Protein AF-A0A933M227-F1 (afdb_monomer)

Sequence (110 aa):
MEEVVVRLLKQGNGFIDTRKIWGILALDKKYSDVQINEACRKALSVEAYGYRSILTLLELQAEALTEQETGKDALPQHTKTYKFTRPIEEYQELLIPGGNDEYRDGQQTA

Mean predicted aligned error: 15.96 Å

pLDDT: mean 76.49, std 16.09, range [36.69, 93.12]

Radius of gyration: 26.78 Å; Cα contacts (8 Å, |Δi|>4): 45; chains: 1; bounding box: 43×86×41 Å

Structure (mmCIF, N/CA/C/O backbone):
data_AF-A0A933M227-F1
#
_entry.id   AF-A0A933M227-F1
#
loop_
_atom_site.group_PDB
_atom_site.id
_atom_site.type_symbol
_atom_site.label_atom_id
_atom_site.label_alt_id
_atom_site.label_comp_id
_atom_site.label_asym_id
_atom_site.label_entity_id
_atom_site.label_seq_id
_atom_site.pdbx_PDB_ins_code
_atom_site.Cartn_x
_atom_site.Cartn_y
_atom_site.Cartn_z
_atom_site.occupancy
_atom_site.B_iso_or_equiv
_atom_site.auth_seq_id
_atom_site.auth_comp_id
_atom_site.auth_asym_id
_atom_site.auth_atom_id
_atom_site.pdbx_PDB_model_num
ATOM 1 N N . MET A 1 1 ? -2.025 -10.369 -5.619 1.00 79.25 1 MET A N 1
ATOM 2 C CA . MET A 1 1 ? -0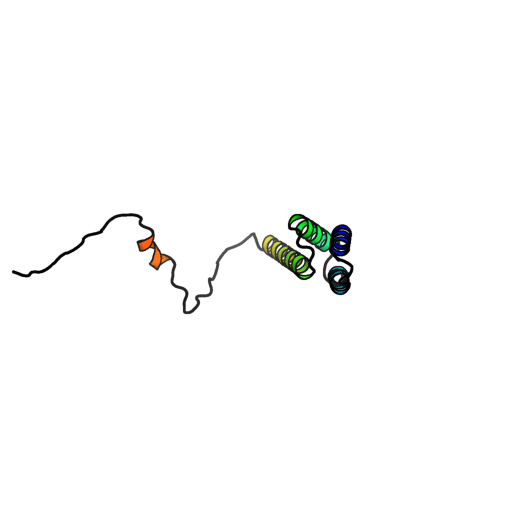.632 -9.889 -5.449 1.00 79.25 1 MET A CA 1
ATOM 3 C C . MET A 1 1 ? 0.133 -9.820 -6.775 1.00 79.25 1 MET A C 1
ATOM 5 O O . MET A 1 1 ? 0.741 -8.794 -7.052 1.00 79.25 1 MET A O 1
ATOM 9 N N . GLU A 1 2 ? 0.100 -10.873 -7.599 1.00 83.81 2 GLU A N 1
ATOM 10 C CA . GLU A 1 2 ? 0.872 -10.981 -8.855 1.00 83.81 2 GLU A CA 1
ATOM 11 C C . GLU A 1 2 ? 0.755 -9.758 -9.780 1.00 83.81 2 GLU A C 1
ATOM 13 O O . GLU A 1 2 ? 1.764 -9.231 -10.245 1.00 83.81 2 GLU A O 1
ATOM 18 N N . GLU A 1 3 ? -0.455 -9.233 -9.981 1.00 85.75 3 GLU A N 1
ATOM 19 C CA . GLU A 1 3 ? -0.691 -8.062 -10.837 1.00 85.75 3 GLU A CA 1
ATOM 20 C C . GLU A 1 3 ? 0.051 -6.797 -10.377 1.00 85.75 3 GLU A C 1
ATOM 22 O O . GLU A 1 3 ? 0.545 -6.032 -11.207 1.00 85.75 3 GLU A O 1
ATOM 27 N N . VAL A 1 4 ? 0.179 -6.587 -9.062 1.00 86.00 4 VAL A N 1
ATOM 28 C CA . VAL A 1 4 ? 0.918 -5.452 -8.483 1.00 86.00 4 VAL A CA 1
ATOM 29 C C . VAL A 1 4 ? 2.405 -5.573 -8.810 1.00 86.00 4 VAL A C 1
ATOM 31 O O . VAL A 1 4 ? 3.038 -4.592 -9.200 1.00 86.00 4 VAL A O 1
ATOM 34 N N . VAL A 1 5 ? 2.954 -6.786 -8.712 1.00 85.44 5 VAL A N 1
ATOM 35 C CA . VAL A 1 5 ? 4.356 -7.062 -9.051 1.00 85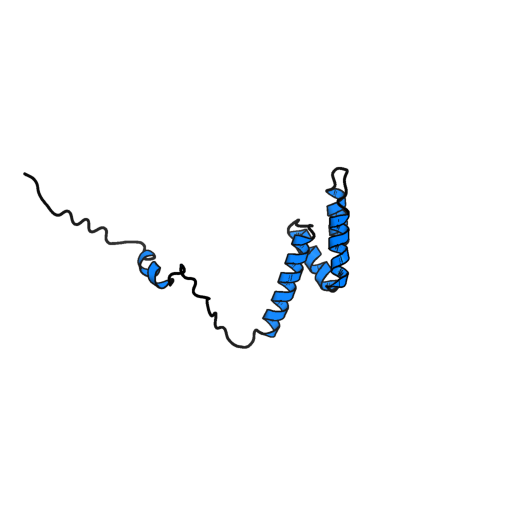.44 5 VAL A CA 1
ATOM 36 C C . VAL A 1 5 ? 4.592 -6.849 -10.545 1.00 85.44 5 VAL A C 1
ATOM 38 O O . VAL A 1 5 ? 5.545 -6.172 -10.919 1.00 85.44 5 VAL A O 1
ATOM 41 N N . VAL A 1 6 ? 3.695 -7.332 -11.409 1.00 87.38 6 VAL A N 1
ATOM 42 C CA . VAL A 1 6 ? 3.788 -7.116 -12.863 1.00 87.38 6 VAL A CA 1
ATOM 43 C C . VAL A 1 6 ? 3.737 -5.625 -13.215 1.00 87.38 6 VAL A C 1
ATOM 45 O O . VAL A 1 6 ? 4.511 -5.171 -14.058 1.00 87.38 6 VAL A O 1
ATOM 48 N N . ARG A 1 7 ? 2.867 -4.839 -12.567 1.00 86.38 7 ARG A N 1
ATOM 49 C CA . ARG A 1 7 ? 2.806 -3.375 -12.742 1.00 86.38 7 ARG A CA 1
ATOM 50 C C . ARG A 1 7 ? 4.117 -2.705 -12.323 1.00 86.38 7 ARG A C 1
ATOM 52 O O . ARG A 1 7 ? 4.651 -1.915 -13.095 1.00 86.38 7 ARG A O 1
ATOM 59 N N . LEU A 1 8 ? 4.665 -3.071 -11.163 1.00 83.75 8 LEU A N 1
ATOM 60 C CA . LEU A 1 8 ? 5.964 -2.588 -10.672 1.00 83.75 8 LEU A CA 1
ATOM 61 C C . LEU A 1 8 ? 7.106 -2.898 -11.645 1.00 83.75 8 LEU A C 1
ATOM 63 O O . LEU A 1 8 ? 7.940 -2.033 -11.908 1.00 83.75 8 LEU A O 1
ATOM 67 N N . LEU A 1 9 ? 7.127 -4.110 -12.204 1.00 84.19 9 LEU A N 1
ATOM 68 C CA . LEU A 1 9 ? 8.128 -4.524 -13.186 1.00 84.19 9 LEU A CA 1
ATOM 69 C C . LEU A 1 9 ? 8.009 -3.726 -14.489 1.00 84.19 9 LEU A C 1
ATOM 71 O O . LEU A 1 9 ? 9.022 -3.276 -15.015 1.00 84.19 9 LEU A O 1
ATOM 75 N N . LYS A 1 10 ? 6.785 -3.492 -14.978 1.00 83.88 10 LYS A N 1
ATOM 76 C CA . LYS A 1 10 ? 6.532 -2.677 -16.180 1.00 83.88 10 LYS A CA 1
ATOM 77 C C . LYS A 1 10 ? 6.913 -1.206 -16.002 1.00 83.88 10 LYS A C 1
ATOM 79 O O . LYS A 1 10 ? 7.244 -0.548 -16.980 1.00 83.88 10 LYS A O 1
ATOM 84 N N . GLN A 1 11 ? 6.844 -0.688 -14.778 1.00 81.00 11 GLN A N 1
ATOM 85 C CA . GLN A 1 11 ? 7.171 0.705 -14.468 1.00 81.00 11 GLN A CA 1
ATOM 86 C C . GLN A 1 11 ? 8.687 0.954 -14.374 1.00 81.00 11 GLN A C 1
ATOM 88 O O . GLN A 1 11 ? 9.137 2.096 -14.469 1.00 81.00 11 GLN A O 1
ATOM 93 N N . GLY A 1 12 ? 9.483 -0.103 -14.180 1.00 72.94 12 GLY A N 1
ATOM 94 C CA . GLY A 1 12 ? 10.938 -0.024 -14.135 1.00 72.94 12 GLY A CA 1
ATOM 95 C C . GLY A 1 12 ? 11.509 0.308 -15.510 1.00 72.94 12 GLY A C 1
ATOM 96 O O . GLY A 1 12 ? 11.566 -0.547 -16.389 1.00 72.94 12 GLY A O 1
ATOM 97 N N . ASN A 1 13 ? 11.978 1.542 -15.690 1.00 65.38 13 ASN A N 1
ATOM 98 C CA . ASN A 1 13 ? 12.568 2.041 -16.936 1.00 65.38 13 ASN A CA 1
ATOM 99 C C . ASN A 1 13 ? 14.015 1.519 -17.122 1.00 65.38 13 ASN A C 1
ATOM 101 O O . ASN A 1 13 ? 14.967 2.290 -17.199 1.00 65.38 13 ASN A O 1
ATOM 105 N N . GLY A 1 14 ? 14.196 0.195 -17.072 1.00 71.19 14 GLY A N 1
ATOM 106 C CA . GLY A 1 14 ? 15.499 -0.486 -17.106 1.00 71.19 14 GLY A CA 1
ATOM 107 C C . GLY A 1 14 ? 16.121 -0.790 -15.735 1.00 71.19 14 GLY A C 1
ATOM 108 O O . GLY A 1 14 ? 17.133 -1.482 -15.672 1.00 71.19 14 GLY A O 1
ATOM 109 N N . PHE A 1 15 ? 15.511 -0.340 -14.631 1.00 74.81 15 PHE A N 1
ATOM 110 C CA . PHE A 1 15 ? 15.925 -0.694 -13.269 1.00 74.81 15 PHE A CA 1
ATOM 111 C C . PHE A 1 15 ? 14.725 -1.165 -12.448 1.00 74.81 15 PHE A C 1
ATOM 113 O O . PHE A 1 15 ? 13.733 -0.448 -12.302 1.00 74.81 15 PHE A O 1
ATOM 120 N N . ILE A 1 16 ? 14.824 -2.377 -11.907 1.00 77.56 16 ILE A N 1
ATOM 121 C CA . ILE A 1 16 ? 13.801 -2.963 -11.044 1.00 77.56 16 ILE A CA 1
ATOM 122 C C . ILE A 1 16 ? 14.236 -2.747 -9.599 1.00 77.56 16 ILE A C 1
ATOM 124 O O . ILE A 1 16 ? 15.237 -3.305 -9.151 1.00 77.56 16 ILE A O 1
ATOM 128 N N . ASP A 1 17 ? 13.460 -1.962 -8.853 1.00 79.94 17 ASP A N 1
ATOM 129 C CA . ASP A 1 17 ? 13.656 -1.809 -7.413 1.00 79.94 17 ASP A CA 1
ATOM 130 C C . ASP A 1 17 ? 13.152 -3.065 -6.689 1.00 79.94 17 ASP A C 1
ATOM 132 O O . ASP A 1 17 ? 12.025 -3.141 -6.190 1.00 79.94 17 ASP A O 1
ATOM 136 N N . THR A 1 18 ? 14.006 -4.087 -6.663 1.00 86.00 18 THR A N 1
ATOM 137 C CA . THR A 1 18 ? 13.716 -5.378 -6.033 1.00 86.00 18 THR A CA 1
ATOM 138 C C . THR A 1 18 ? 13.412 -5.226 -4.546 1.00 86.00 18 THR A C 1
ATOM 140 O O . THR A 1 18 ? 12.627 -6.007 -4.016 1.00 86.00 18 THR A O 1
ATOM 143 N N . ARG A 1 19 ? 13.930 -4.189 -3.869 1.00 86.88 19 ARG A N 1
ATOM 144 C CA . ARG A 1 19 ? 13.626 -3.916 -2.455 1.00 86.88 19 ARG A CA 1
ATOM 145 C C . ARG A 1 19 ? 12.136 -3.655 -2.239 1.00 86.88 19 ARG A C 1
ATOM 147 O O . ARG A 1 19 ? 11.597 -4.103 -1.231 1.00 86.88 19 ARG A O 1
ATOM 154 N N . LYS A 1 20 ? 11.455 -2.982 -3.174 1.00 85.00 20 LYS A N 1
ATOM 155 C CA . LYS A 1 20 ? 9.997 -2.779 -3.092 1.00 85.00 20 LYS A CA 1
ATOM 156 C C . LYS A 1 20 ? 9.241 -4.099 -3.197 1.00 85.00 20 LYS A C 1
ATOM 158 O O . LYS A 1 20 ? 8.342 -4.336 -2.398 1.00 85.00 20 LYS A O 1
ATOM 163 N N . ILE A 1 21 ? 9.640 -4.961 -4.132 1.00 87.19 21 ILE A N 1
ATOM 164 C CA . ILE A 1 21 ? 9.024 -6.280 -4.338 1.00 87.19 21 ILE A CA 1
ATOM 165 C C . ILE A 1 21 ? 9.222 -7.146 -3.091 1.00 87.19 21 ILE A C 1
ATOM 167 O O . ILE A 1 21 ? 8.253 -7.665 -2.546 1.00 87.19 21 ILE A O 1
ATOM 171 N N . TRP A 1 22 ? 10.453 -7.226 -2.583 1.00 90.12 22 TRP A N 1
ATOM 172 C CA . TRP A 1 22 ? 10.763 -7.943 -1.345 1.00 90.12 22 TRP A CA 1
ATOM 173 C C . TRP A 1 22 ? 10.002 -7.390 -0.141 1.00 90.12 22 TRP A C 1
ATOM 175 O O . TRP A 1 22 ? 9.552 -8.168 0.694 1.00 90.12 22 TRP A O 1
ATOM 185 N N . GLY A 1 23 ? 9.818 -6.070 -0.056 1.00 90.38 23 GLY A N 1
ATOM 186 C CA . GLY A 1 23 ? 9.005 -5.449 0.987 1.00 90.38 23 GLY A CA 1
ATOM 187 C C . GLY A 1 23 ? 7.552 -5.916 0.942 1.00 90.38 23 GLY A C 1
ATOM 188 O O . GLY A 1 23 ? 7.000 -6.283 1.973 1.00 90.38 23 GLY A O 1
ATOM 189 N N . ILE A 1 24 ? 6.947 -5.950 -0.249 1.00 88.69 24 ILE A N 1
ATOM 190 C CA . ILE A 1 24 ? 5.564 -6.414 -0.432 1.00 88.69 24 ILE A CA 1
ATOM 191 C C . ILE A 1 24 ? 5.449 -7.910 -0.115 1.00 88.69 24 ILE A C 1
ATOM 193 O O . ILE A 1 24 ? 4.542 -8.300 0.610 1.00 88.69 24 ILE A O 1
ATOM 197 N N . LEU A 1 25 ? 6.391 -8.735 -0.582 1.00 89.38 25 LEU A N 1
ATOM 198 C CA . LEU A 1 25 ? 6.421 -10.169 -0.271 1.00 89.38 25 LEU A CA 1
ATOM 199 C C . LEU A 1 25 ? 6.619 -10.437 1.227 1.00 89.38 25 LEU A C 1
ATOM 201 O O . LEU A 1 25 ? 6.078 -11.394 1.762 1.00 89.38 25 LEU A O 1
ATOM 205 N N . ALA A 1 26 ? 7.358 -9.581 1.935 1.00 91.81 26 ALA A N 1
ATOM 206 C CA . ALA A 1 26 ? 7.560 -9.726 3.373 1.00 91.81 26 ALA A CA 1
ATOM 207 C C . ALA A 1 26 ? 6.291 -9.460 4.207 1.00 91.81 26 ALA A C 1
ATOM 209 O O . ALA A 1 26 ? 6.277 -9.829 5.384 1.00 91.81 26 ALA A O 1
ATOM 210 N N . LEU A 1 27 ? 5.242 -8.853 3.632 1.00 89.94 27 LEU A N 1
ATOM 211 C CA . LEU A 1 27 ? 3.952 -8.653 4.309 1.00 89.94 27 LEU A CA 1
ATOM 212 C C . LEU A 1 27 ? 3.252 -9.978 4.632 1.00 89.94 27 LEU A C 1
ATOM 214 O O . LEU A 1 27 ? 2.531 -10.041 5.626 1.00 89.94 27 LEU A O 1
ATOM 218 N N . ASP A 1 28 ? 3.548 -11.034 3.873 1.00 90.31 28 ASP A N 1
ATOM 219 C CA . ASP A 1 28 ? 3.071 -12.407 4.095 1.00 90.31 28 ASP A CA 1
ATOM 220 C C . ASP A 1 28 ? 3.410 -12.943 5.500 1.00 90.31 28 ASP A C 1
ATOM 222 O O . ASP A 1 28 ? 2.705 -13.756 6.082 1.00 90.31 28 ASP A O 1
ATOM 226 N N . LYS A 1 29 ? 4.464 -12.407 6.131 1.00 89.50 29 LYS A N 1
ATOM 227 C CA . LYS A 1 29 ? 4.854 -12.788 7.499 1.00 89.50 29 LYS A CA 1
ATOM 228 C C . LYS A 1 29 ? 3.919 -12.258 8.587 1.00 89.50 29 LYS A C 1
ATOM 230 O O . LYS A 1 29 ? 4.023 -12.698 9.728 1.00 89.50 29 LYS A O 1
ATOM 235 N N . LYS A 1 30 ? 3.119 -11.233 8.285 1.00 89.31 30 LYS A N 1
ATOM 236 C CA . LYS A 1 30 ? 2.321 -10.487 9.273 1.00 89.31 30 LYS A CA 1
ATOM 237 C C . LYS A 1 30 ? 0.827 -10.518 8.987 1.00 89.31 30 LYS A C 1
ATOM 239 O O . LYS A 1 30 ? 0.044 -10.388 9.921 1.00 89.31 30 LYS A O 1
ATOM 244 N N . TYR A 1 31 ? 0.449 -10.647 7.723 1.00 91.00 31 TYR A N 1
ATOM 245 C CA . TYR A 1 31 ? -0.930 -10.547 7.269 1.00 91.00 31 TYR A CA 1
ATOM 246 C C . TYR A 1 31 ? -1.326 -11.811 6.520 1.00 91.00 31 TYR A C 1
ATOM 248 O O . TYR A 1 31 ? -0.484 -12.472 5.923 1.00 91.00 31 TYR A O 1
ATOM 256 N N . SER A 1 32 ? -2.616 -12.131 6.539 1.00 91.38 32 SER A N 1
ATOM 257 C CA . SER A 1 32 ? -3.135 -13.267 5.774 1.00 91.38 32 SER A CA 1
ATOM 258 C C . SER A 1 32 ? -3.163 -12.976 4.270 1.00 91.38 32 SER A C 1
ATOM 260 O O . SER A 1 32 ? -3.371 -11.833 3.850 1.00 91.38 32 SER A O 1
ATOM 262 N N . ASP A 1 33 ? -3.072 -14.028 3.453 1.00 90.25 33 ASP A N 1
ATOM 263 C CA . ASP A 1 33 ? -3.205 -13.949 1.990 1.00 90.25 33 ASP A CA 1
ATOM 264 C C . ASP A 1 33 ? -4.464 -13.198 1.537 1.00 90.25 33 ASP A C 1
ATOM 266 O O . ASP A 1 33 ? -4.453 -12.480 0.532 1.00 90.25 33 ASP A O 1
ATOM 270 N N . VAL A 1 34 ? -5.564 -13.353 2.279 1.00 90.50 34 VAL A N 1
ATOM 271 C CA . VAL A 1 34 ? -6.847 -12.705 1.982 1.00 90.50 34 VAL A CA 1
ATOM 272 C C . VAL A 1 34 ? -6.730 -11.190 2.141 1.00 90.50 34 VAL A C 1
ATOM 274 O O . VAL A 1 34 ? -7.057 -10.451 1.211 1.00 90.50 34 VAL A O 1
ATOM 277 N N . GLN A 1 35 ? -6.196 -10.728 3.275 1.00 90.81 35 GLN A N 1
ATOM 278 C CA . GLN A 1 35 ? -5.993 -9.302 3.552 1.00 90.81 35 GLN A CA 1
ATOM 279 C C . GLN A 1 35 ? -5.025 -8.675 2.5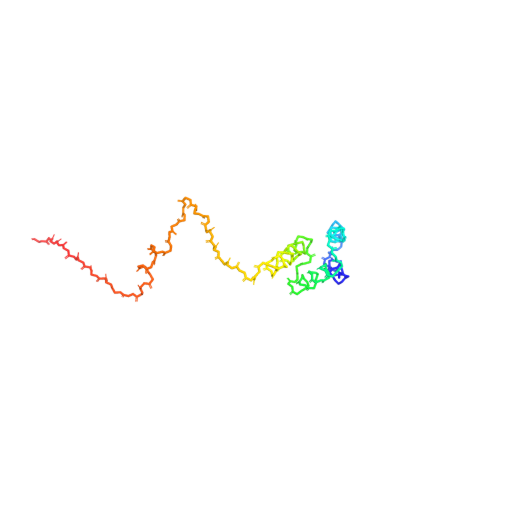48 1.00 90.81 35 GLN A C 1
ATOM 281 O O . GLN A 1 35 ? -5.290 -7.604 2.002 1.00 90.81 35 GLN A O 1
ATOM 286 N N . ILE A 1 36 ? -3.920 -9.363 2.246 1.00 91.38 36 ILE A N 1
ATOM 287 C CA . ILE A 1 36 ? -2.922 -8.868 1.295 1.00 91.38 36 ILE A CA 1
ATOM 288 C C . ILE A 1 36 ? -3.519 -8.758 -0.107 1.00 91.38 36 ILE A C 1
ATOM 290 O O . ILE A 1 36 ? -3.293 -7.761 -0.795 1.00 91.38 36 ILE A O 1
ATOM 294 N N . ASN A 1 37 ? -4.296 -9.748 -0.551 1.00 91.56 37 ASN A N 1
ATOM 295 C CA . ASN A 1 37 ? -4.935 -9.696 -1.862 1.00 91.56 37 ASN A CA 1
ATOM 296 C C . ASN A 1 37 ? -5.976 -8.582 -1.964 1.00 91.56 37 ASN A C 1
ATOM 298 O O . ASN A 1 37 ? -6.040 -7.921 -3.002 1.00 91.56 37 ASN A O 1
ATOM 302 N N . GLU A 1 38 ? -6.750 -8.331 -0.911 1.00 92.19 38 GLU A N 1
ATOM 303 C CA . GLU A 1 38 ? -7.707 -7.227 -0.899 1.00 92.19 38 GLU A CA 1
ATOM 304 C C . GLU A 1 38 ? -7.006 -5.863 -0.919 1.00 92.19 38 GLU A C 1
ATOM 306 O O . GLU A 1 38 ? -7.328 -5.015 -1.755 1.00 92.19 38 GLU A O 1
ATOM 311 N N . ALA A 1 39 ? -5.986 -5.673 -0.079 1.00 92.62 39 ALA A N 1
ATOM 312 C CA . ALA A 1 39 ? -5.170 -4.464 -0.086 1.00 92.62 39 ALA A CA 1
ATOM 313 C C . ALA A 1 39 ? -4.484 -4.248 -1.445 1.00 92.62 39 ALA A C 1
ATOM 315 O O . ALA A 1 39 ? -4.483 -3.136 -1.969 1.00 92.62 39 ALA A O 1
ATOM 316 N N . CYS A 1 40 ? -3.973 -5.311 -2.077 1.00 91.44 40 CYS A N 1
ATOM 317 C CA . CYS A 1 40 ? -3.414 -5.247 -3.429 1.00 91.44 40 CYS A CA 1
ATOM 318 C C . CYS A 1 40 ? -4.463 -4.843 -4.475 1.00 91.44 40 CYS A C 1
ATOM 320 O O . CYS A 1 40 ? -4.152 -4.059 -5.368 1.00 91.44 40 CYS A O 1
ATOM 322 N N . ARG A 1 41 ? -5.702 -5.345 -4.381 1.00 92.38 41 ARG A N 1
ATOM 323 C CA . ARG A 1 41 ? -6.800 -4.944 -5.280 1.00 92.38 41 ARG A CA 1
ATOM 324 C C . ARG A 1 41 ? -7.149 -3.466 -5.118 1.00 92.38 41 ARG A C 1
ATOM 326 O O . ARG A 1 41 ? -7.289 -2.763 -6.115 1.00 92.38 41 ARG A O 1
ATOM 333 N N . LYS A 1 42 ? -7.219 -2.974 -3.879 1.00 92.25 42 LYS A N 1
ATOM 334 C CA . LYS A 1 42 ? -7.431 -1.546 -3.591 1.00 92.25 42 LYS A CA 1
ATOM 335 C C . LYS A 1 42 ? -6.275 -0.698 -4.128 1.00 92.25 42 LYS A C 1
ATOM 337 O O . LYS A 1 42 ? -6.502 0.291 -4.819 1.00 92.25 42 LYS A O 1
ATOM 342 N N . ALA A 1 43 ? -5.037 -1.134 -3.913 1.00 91.88 43 ALA A N 1
ATOM 343 C CA . ALA A 1 43 ? -3.851 -0.482 -4.462 1.00 91.88 43 ALA A CA 1
ATOM 344 C C . ALA A 1 43 ? -3.880 -0.415 -5.999 1.00 91.88 43 ALA A C 1
ATOM 346 O O . ALA A 1 43 ? -3.493 0.603 -6.566 1.00 91.88 43 ALA A O 1
ATOM 347 N N . LEU A 1 44 ? -4.385 -1.459 -6.670 1.00 91.31 44 LEU A N 1
ATOM 348 C CA . LEU A 1 44 ? -4.581 -1.465 -8.122 1.00 91.31 44 LEU A CA 1
ATOM 349 C C . LEU A 1 44 ? -5.613 -0.433 -8.576 1.00 91.31 44 LEU A C 1
ATOM 351 O O . LEU A 1 44 ? -5.366 0.252 -9.562 1.00 91.31 44 LEU A O 1
ATOM 355 N N . SER A 1 45 ? -6.725 -0.279 -7.851 1.00 91.12 45 SER A N 1
ATOM 356 C CA . SER A 1 45 ? -7.751 0.715 -8.204 1.00 91.12 45 SER A CA 1
ATOM 357 C C . SER A 1 45 ? -7.292 2.169 -8.064 1.00 91.12 45 SER A C 1
ATOM 359 O O . SER A 1 45 ? -7.782 3.026 -8.789 1.00 91.12 45 SER A O 1
ATOM 361 N N . VAL A 1 46 ? -6.346 2.444 -7.161 1.00 90.56 46 VAL A N 1
ATOM 362 C CA . VAL A 1 46 ? -5.820 3.798 -6.891 1.00 90.56 46 VAL A CA 1
ATOM 363 C C . VAL A 1 46 ? -4.451 4.013 -7.561 1.00 90.56 46 VAL A C 1
ATOM 365 O O . VAL A 1 46 ? -3.799 5.032 -7.364 1.00 90.56 46 VAL A O 1
ATOM 368 N N . GLU A 1 47 ? -3.987 3.036 -8.344 1.00 88.06 47 GLU A N 1
ATOM 369 C CA . GLU A 1 47 ? -2.671 3.019 -8.994 1.00 88.06 47 GLU A CA 1
ATOM 370 C C . GLU A 1 47 ? -1.475 3.238 -8.038 1.00 88.06 47 GLU A C 1
ATOM 372 O O . GLU A 1 47 ? -0.409 3.720 -8.424 1.00 88.06 47 GLU A O 1
ATOM 377 N N . ALA A 1 48 ? -1.628 2.841 -6.772 1.00 87.69 48 ALA A N 1
ATOM 378 C CA . ALA A 1 48 ? -0.669 3.074 -5.697 1.00 87.69 48 ALA A CA 1
ATOM 379 C C . ALA A 1 48 ? 0.026 1.767 -5.268 1.00 87.69 48 ALA A C 1
ATOM 381 O O . ALA A 1 48 ? -0.256 1.196 -4.218 1.00 87.69 48 ALA A O 1
ATOM 382 N N . TYR A 1 49 ? 0.972 1.291 -6.081 1.00 85.88 49 TYR A N 1
ATOM 383 C CA . TYR A 1 49 ? 1.616 -0.033 -5.949 1.00 85.88 49 TYR A CA 1
ATOM 384 C C . TYR A 1 49 ? 2.779 -0.102 -4.941 1.00 85.88 49 TYR A C 1
ATOM 386 O O . TYR A 1 49 ? 3.530 -1.077 -4.909 1.00 85.88 49 TYR A O 1
ATOM 394 N N . GLY A 1 50 ? 3.010 0.955 -4.162 1.00 86.69 50 GLY A N 1
ATOM 395 C CA . GLY A 1 50 ? 4.140 1.021 -3.239 1.00 86.69 50 GLY A CA 1
ATOM 396 C C . GLY A 1 50 ? 3.922 0.178 -1.982 1.00 86.69 50 GLY A C 1
ATOM 397 O O . GLY A 1 50 ? 2.808 0.094 -1.476 1.00 86.69 50 GLY A O 1
ATOM 398 N N . TYR A 1 51 ? 5.009 -0.355 -1.409 1.00 89.12 51 TYR A N 1
ATOM 399 C CA . TYR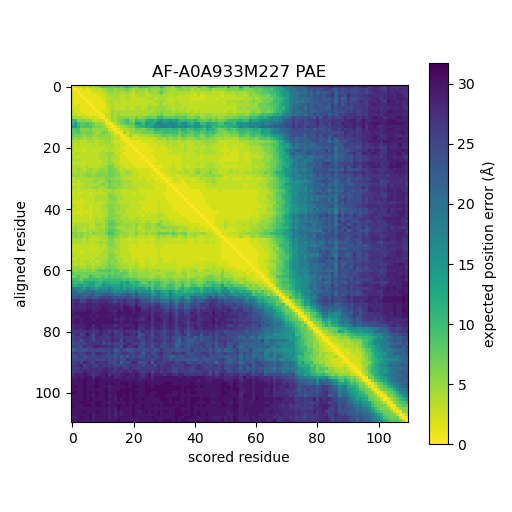 A 1 51 ? 4.973 -1.040 -0.107 1.00 89.12 51 TYR A CA 1
ATOM 400 C C . TYR A 1 51 ? 4.241 -0.219 0.964 1.00 89.12 51 TYR A C 1
ATOM 402 O O . TYR A 1 51 ? 3.365 -0.741 1.641 1.00 89.12 51 TYR A O 1
ATOM 410 N N . ARG A 1 52 ? 4.560 1.081 1.076 1.00 90.06 52 ARG A N 1
ATOM 411 C CA . ARG A 1 52 ? 3.902 1.994 2.024 1.00 90.06 52 ARG A CA 1
ATOM 412 C C . ARG A 1 52 ? 2.395 2.071 1.796 1.00 90.06 52 ARG A C 1
ATOM 414 O O . ARG A 1 52 ? 1.654 1.962 2.755 1.00 90.06 52 ARG A O 1
ATOM 421 N N . SER A 1 53 ? 1.963 2.220 0.546 1.00 91.50 53 SER A N 1
ATOM 422 C CA . SER A 1 53 ? 0.546 2.315 0.187 1.00 91.50 53 SER A CA 1
ATOM 423 C C . SER A 1 53 ? -0.214 1.036 0.540 1.00 91.50 53 SER A C 1
ATOM 425 O O . SER A 1 53 ? -1.292 1.088 1.122 1.00 91.50 53 SER A O 1
ATOM 427 N N . ILE A 1 54 ? 0.372 -0.125 0.241 1.00 92.00 54 ILE A N 1
ATOM 428 C CA . ILE A 1 54 ? -0.227 -1.424 0.570 1.00 92.00 54 ILE A CA 1
ATOM 429 C C . ILE A 1 54 ? -0.266 -1.628 2.088 1.00 92.00 54 ILE A C 1
ATOM 431 O O . ILE A 1 54 ? -1.281 -2.078 2.608 1.00 92.00 54 ILE A O 1
ATOM 435 N N . LEU A 1 55 ? 0.795 -1.246 2.806 1.00 92.44 55 LEU A N 1
ATOM 436 C CA . LEU A 1 55 ? 0.838 -1.312 4.266 1.00 92.44 55 LEU A CA 1
ATOM 437 C C . LEU A 1 55 ? -0.241 -0.428 4.904 1.00 92.44 55 LEU A C 1
ATOM 439 O O . LEU A 1 55 ? -0.981 -0.915 5.747 1.00 92.44 55 LEU A O 1
ATOM 443 N N . THR A 1 56 ? -0.400 0.819 4.451 1.00 93.12 56 THR A N 1
ATOM 444 C CA . THR A 1 56 ? -1.453 1.707 4.967 1.00 93.12 56 THR A CA 1
ATOM 445 C C . THR A 1 56 ? -2.852 1.158 4.696 1.00 93.12 56 THR A C 1
ATOM 447 O O . THR A 1 56 ? -3.732 1.272 5.538 1.00 93.12 56 THR A O 1
ATOM 450 N N . LEU A 1 57 ? -3.072 0.524 3.537 1.00 92.25 57 LEU A N 1
ATOM 451 C CA . LEU A 1 57 ? -4.357 -0.106 3.220 1.00 92.25 57 LEU A CA 1
ATOM 452 C C . LEU A 1 57 ? -4.636 -1.325 4.108 1.00 92.25 57 LEU A C 1
ATOM 454 O O . LEU A 1 57 ? -5.788 -1.557 4.463 1.00 92.25 57 LEU A O 1
ATOM 458 N N . LEU A 1 58 ? -3.597 -2.082 4.471 1.00 92.12 58 LEU A N 1
ATOM 459 C CA . LEU A 1 58 ? -3.698 -3.198 5.412 1.00 92.12 58 LEU A CA 1
ATOM 460 C C . LEU A 1 58 ? -3.999 -2.720 6.834 1.00 92.12 58 LEU A C 1
ATOM 462 O O . LEU A 1 58 ? -4.857 -3.299 7.493 1.00 92.12 58 LEU A O 1
ATOM 466 N N . GLU A 1 59 ? -3.327 -1.664 7.290 1.00 91.25 59 GLU A N 1
ATOM 467 C CA . GLU A 1 59 ? -3.539 -1.069 8.614 1.00 91.25 59 GLU A CA 1
ATOM 468 C C . GLU A 1 59 ? -4.964 -0.515 8.747 1.00 91.25 59 GLU A C 1
ATOM 470 O O . GLU A 1 59 ? -5.684 -0.910 9.659 1.00 91.25 59 GLU A O 1
ATOM 475 N N . LEU A 1 60 ? -5.430 0.272 7.770 1.00 89.88 60 LEU A N 1
ATOM 476 C CA . LEU A 1 60 ? -6.809 0.781 7.735 1.00 89.88 60 LEU A CA 1
ATOM 477 C C . LEU A 1 60 ? -7.852 -0.342 7.730 1.00 89.88 60 LEU A C 1
ATOM 479 O O . LEU A 1 60 ? -8.925 -0.223 8.317 1.00 89.88 60 LEU A O 1
ATOM 483 N N . GLN A 1 61 ? -7.555 -1.447 7.047 1.00 86.56 61 GLN A N 1
ATOM 484 C CA . GLN A 1 61 ? -8.451 -2.593 7.012 1.00 86.56 61 GLN A CA 1
ATOM 485 C C . GLN A 1 61 ? -8.478 -3.350 8.347 1.00 86.56 61 GLN A C 1
ATOM 487 O O . GLN A 1 61 ? -9.532 -3.848 8.737 1.00 86.56 61 GLN A O 1
ATOM 492 N N . ALA A 1 62 ? -7.345 -3.433 9.047 1.00 83.88 62 ALA A N 1
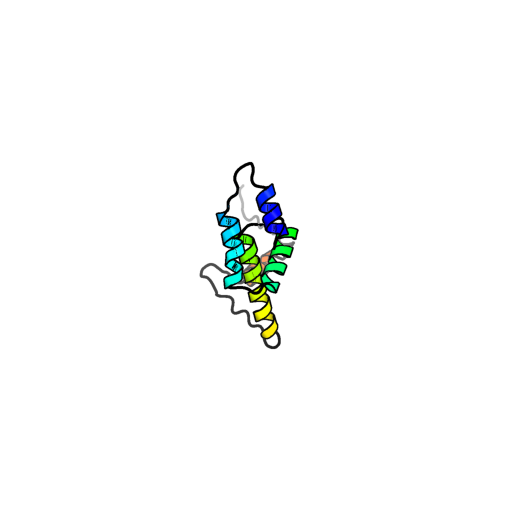ATOM 493 C CA . ALA A 1 62 ? -7.281 -4.001 10.389 1.00 83.88 62 ALA A CA 1
ATOM 494 C C . ALA A 1 62 ? -8.061 -3.140 11.394 1.00 83.88 62 ALA A C 1
ATOM 496 O O . ALA A 1 62 ? -8.836 -3.685 12.176 1.00 83.88 62 ALA A O 1
ATOM 497 N N . GLU A 1 63 ? -7.923 -1.814 11.313 1.00 82.44 63 GLU A N 1
ATOM 498 C CA . GLU A 1 63 ? -8.660 -0.857 12.149 1.00 82.44 63 GLU A CA 1
ATOM 499 C C . GLU A 1 63 ? -10.179 -0.975 11.948 1.00 82.44 63 GLU A C 1
ATOM 501 O O . GLU A 1 63 ? -10.923 -1.110 12.923 1.00 82.44 63 GLU A O 1
ATOM 506 N N . ALA A 1 64 ? -10.639 -1.048 10.695 1.00 77.31 64 ALA A N 1
ATOM 507 C CA . ALA A 1 64 ? -12.059 -1.200 10.373 1.00 77.31 64 ALA A CA 1
ATOM 508 C C . ALA A 1 64 ? -12.683 -2.493 10.940 1.00 77.31 64 ALA A C 1
ATOM 510 O O . ALA A 1 64 ? -13.870 -2.513 11.265 1.00 77.31 64 ALA A O 1
ATOM 511 N N . LEU A 1 65 ? -11.908 -3.576 11.078 1.00 70.12 65 LEU A N 1
ATOM 512 C CA . LEU A 1 65 ? -12.381 -4.815 11.707 1.00 70.12 65 LEU A CA 1
ATOM 513 C C . LEU A 1 65 ? -12.543 -4.648 13.225 1.00 70.12 65 LEU A C 1
ATOM 515 O O . LEU A 1 65 ? -13.564 -5.058 13.774 1.00 70.12 65 LEU A O 1
ATOM 519 N N . THR A 1 66 ? -11.596 -3.982 13.892 1.00 66.50 66 THR A N 1
ATOM 520 C CA . THR A 1 66 ? -11.694 -3.667 15.331 1.00 66.50 66 THR A CA 1
ATOM 521 C C . THR A 1 66 ? -12.856 -2.727 15.669 1.00 66.50 66 THR A C 1
ATOM 523 O O . THR A 1 66 ? -13.467 -2.850 16.734 1.00 66.50 66 THR A O 1
ATOM 526 N N . GLU A 1 67 ? -13.208 -1.807 14.770 1.00 58.16 67 GLU A N 1
ATOM 527 C CA . GLU A 1 67 ? -14.345 -0.897 14.957 1.00 58.16 67 GLU A CA 1
ATOM 528 C C . GLU A 1 67 ? -15.700 -1.600 14.771 1.00 58.16 67 GLU A C 1
ATOM 530 O O . GLU A 1 67 ? -16.670 -1.274 15.457 1.00 58.16 67 GLU A O 1
ATOM 535 N N . GLN A 1 68 ? -15.787 -2.613 13.901 1.00 53.38 68 GLN A N 1
ATOM 536 C CA . GLN A 1 68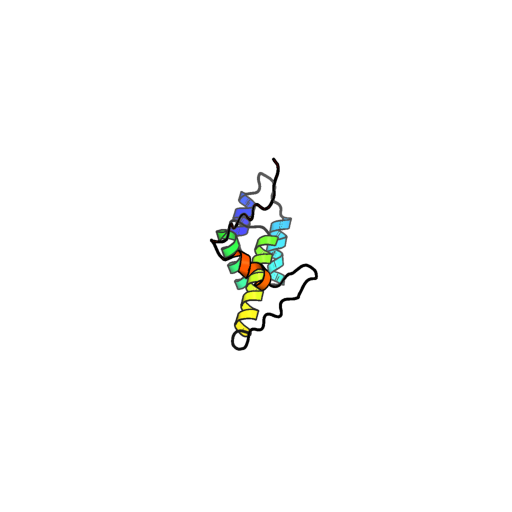 ? -17.033 -3.368 13.724 1.00 53.38 68 GLN A CA 1
ATOM 537 C C . GLN A 1 68 ? -17.345 -4.322 14.885 1.00 53.38 68 GLN A C 1
ATOM 539 O O . GLN A 1 68 ? -18.518 -4.557 15.171 1.00 53.38 68 GLN A O 1
ATOM 544 N N . GLU A 1 69 ? -16.336 -4.820 15.603 1.00 52.94 69 GLU A N 1
ATOM 545 C CA . GLU A 1 69 ? -16.549 -5.645 16.803 1.00 52.94 69 GLU A CA 1
ATOM 546 C C . GLU A 1 69 ? -16.958 -4.820 18.039 1.00 52.94 69 GLU A C 1
ATOM 548 O O . GLU A 1 69 ? -17.557 -5.355 18.971 1.00 52.94 69 GLU A O 1
ATOM 553 N N . THR A 1 70 ? -16.708 -3.507 18.036 1.00 49.38 70 THR A N 1
ATOM 554 C CA . THR A 1 70 ? -17.044 -2.587 19.142 1.00 49.38 70 THR A CA 1
ATOM 555 C C . THR A 1 70 ? -18.314 -1.757 18.893 1.00 49.38 70 THR A C 1
ATOM 557 O O . THR A 1 70 ? -18.818 -1.091 19.796 1.00 49.38 70 THR A O 1
ATOM 560 N N . GLY A 1 71 ? -18.906 -1.852 17.701 1.00 47.12 71 GLY A N 1
ATOM 561 C CA . GLY A 1 71 ? -20.041 -1.044 17.244 1.00 47.12 71 GLY A CA 1
ATOM 562 C C . GLY A 1 71 ? -21.436 -1.472 17.715 1.00 47.12 71 GLY A C 1
ATOM 563 O O . GLY A 1 71 ? -22.370 -1.440 16.913 1.00 47.12 71 GLY A O 1
ATOM 564 N N . LYS A 1 72 ? -21.621 -1.854 18.987 1.00 46.44 72 LYS A N 1
ATOM 565 C CA . LYS A 1 72 ? -22.975 -1.927 19.576 1.00 46.44 72 LYS A CA 1
ATOM 566 C C . LYS A 1 72 ? -23.242 -1.020 20.767 1.00 46.44 72 LYS A C 1
ATOM 568 O O . LYS A 1 72 ? -24.417 -0.803 21.024 1.00 46.44 72 LYS A O 1
ATOM 573 N N . ASP A 1 73 ? -22.247 -0.394 21.393 1.00 45.44 73 ASP A N 1
ATOM 574 C CA . ASP A 1 73 ? -22.526 0.527 22.498 1.00 45.44 73 ASP A CA 1
ATOM 575 C C . ASP A 1 73 ? -21.577 1.737 22.537 1.00 45.44 73 ASP A C 1
ATOM 577 O O . ASP A 1 73 ? -20.372 1.611 22.722 1.00 45.44 73 ASP A O 1
ATOM 581 N N . ALA A 1 74 ? -22.203 2.915 22.432 1.00 45.81 74 ALA A N 1
ATOM 582 C CA . ALA A 1 74 ? -21.771 4.233 22.903 1.00 45.81 74 ALA A CA 1
ATOM 583 C C . ALA A 1 74 ? -20.557 4.925 22.241 1.00 45.81 74 ALA A C 1
ATOM 585 O O . ALA A 1 74 ? -19.395 4.667 22.544 1.00 45.81 74 ALA A O 1
ATOM 586 N N . LEU A 1 75 ? -20.856 5.997 21.493 1.00 56.03 75 LEU A N 1
ATOM 587 C CA . LEU A 1 75 ? -19.982 7.173 21.473 1.00 56.03 75 LEU A CA 1
ATOM 588 C C . LEU A 1 75 ? -19.865 7.731 22.903 1.00 56.03 75 LEU A C 1
ATOM 590 O O . LEU A 1 75 ? -20.879 7.933 23.574 1.00 56.03 75 LEU A O 1
ATOM 594 N N . PRO A 1 76 ? -18.646 8.075 23.334 1.00 49.03 76 PRO A N 1
ATOM 595 C CA . PRO A 1 76 ? -18.377 9.495 23.512 1.00 49.03 76 PRO A CA 1
ATOM 596 C C . PRO A 1 76 ? -17.017 9.862 22.915 1.00 49.03 76 PRO A C 1
ATOM 598 O O . PRO A 1 76 ? -15.966 9.391 23.352 1.00 49.03 76 PRO A O 1
ATOM 601 N N . GLN A 1 77 ? -17.028 10.754 21.924 1.00 57.81 77 GLN A N 1
ATOM 602 C CA . GLN A 1 77 ? -15.805 11.389 21.448 1.00 57.81 77 GLN A CA 1
ATOM 603 C C . GLN A 1 77 ? -15.281 12.330 22.532 1.00 57.81 77 GLN A C 1
ATOM 605 O O . GLN A 1 77 ? -15.690 13.486 22.621 1.00 57.81 77 GLN A O 1
ATOM 610 N N . HIS A 1 78 ? -14.363 11.850 23.370 1.00 55.22 78 HIS A N 1
ATOM 611 C CA . HIS A 1 78 ? -13.575 12.747 24.200 1.00 55.22 78 HIS A CA 1
ATOM 612 C C . HIS A 1 78 ? -12.531 13.422 23.305 1.00 55.22 78 HIS A C 1
ATOM 614 O O . HIS A 1 78 ? -11.421 12.927 23.101 1.00 55.22 78 HIS A O 1
ATOM 620 N N . THR A 1 79 ? -12.908 14.559 22.729 1.00 59.75 79 THR A N 1
ATOM 621 C CA . THR A 1 79 ? -11.996 15.423 21.984 1.00 59.75 79 THR A CA 1
ATOM 622 C C . THR A 1 79 ? -10.904 15.893 22.940 1.00 59.75 79 THR A C 1
ATOM 624 O O . THR A 1 79 ? -11.188 16.588 23.916 1.00 59.75 79 THR A O 1
ATOM 627 N N . LYS A 1 80 ? -9.652 15.496 22.697 1.00 67.31 80 LYS A N 1
ATOM 628 C CA . LYS A 1 80 ? -8.500 16.055 23.411 1.00 67.31 80 LYS A CA 1
ATOM 629 C C . LYS A 1 80 ? -8.474 17.561 23.151 1.00 67.31 80 LYS A C 1
ATOM 631 O O . LYS A 1 80 ? -8.275 17.989 22.019 1.00 67.31 80 LYS A O 1
ATOM 636 N N . THR A 1 81 ? -8.698 18.357 24.187 1.00 67.12 81 THR A N 1
ATOM 637 C CA . THR A 1 81 ? -8.669 19.818 24.101 1.00 67.12 81 THR A CA 1
ATOM 638 C C . THR A 1 81 ? -7.212 20.271 24.012 1.00 67.12 81 THR A C 1
ATOM 640 O O . THR A 1 81 ? -6.462 20.162 24.983 1.00 67.12 81 THR A O 1
ATOM 643 N N . TYR A 1 82 ? -6.765 20.740 22.845 1.00 79.38 82 TYR A N 1
ATOM 644 C CA . TYR A 1 82 ? -5.431 21.332 22.701 1.00 79.38 82 TYR A CA 1
ATOM 645 C C . TYR A 1 82 ? -5.460 22.807 23.110 1.00 79.38 82 TYR A C 1
ATOM 647 O O . TYR A 1 82 ? -6.476 23.480 22.959 1.00 79.38 82 TYR A O 1
ATOM 655 N N . LYS A 1 83 ? -4.317 23.340 23.568 1.00 80.31 83 LYS A N 1
ATOM 656 C CA . LYS A 1 83 ? -4.165 24.737 24.034 1.00 80.31 83 LYS A CA 1
ATOM 657 C C . LYS A 1 83 ? -4.684 25.792 23.041 1.00 80.31 83 LYS A C 1
ATOM 659 O O . LYS A 1 83 ? -5.025 26.894 23.451 1.00 80.31 83 LYS A O 1
ATOM 664 N N . PHE A 1 84 ? -4.713 25.461 21.751 1.00 80.81 84 PHE A N 1
ATOM 665 C CA . PHE A 1 84 ? -5.110 26.362 20.668 1.00 80.81 84 PHE A CA 1
ATOM 666 C C . PHE A 1 84 ? -6.449 25.991 20.012 1.00 80.81 84 PHE A C 1
ATOM 668 O O . PHE A 1 84 ? -6.826 26.611 19.022 1.00 80.81 84 PHE A O 1
ATOM 675 N N . THR A 1 85 ? -7.166 24.989 20.529 1.00 81.69 85 THR A N 1
ATOM 676 C CA . THR A 1 85 ? -8.478 24.600 20.001 1.00 81.69 85 THR A CA 1
ATOM 677 C C . THR A 1 85 ? -9.559 25.381 20.731 1.00 81.69 85 THR A C 1
ATOM 679 O O . THR A 1 85 ? -9.754 25.193 21.931 1.00 81.69 85 THR A O 1
ATOM 682 N N . ARG A 1 86 ? -10.251 26.262 20.006 1.00 79.12 86 ARG A N 1
ATOM 683 C CA . ARG A 1 86 ? -11.429 26.962 20.519 1.00 79.12 86 ARG A CA 1
ATOM 684 C C . ARG A 1 86 ? -12.700 26.137 20.279 1.00 79.12 86 ARG A C 1
ATOM 686 O O . ARG A 1 86 ? -12.758 25.426 19.272 1.00 79.12 86 ARG A O 1
ATOM 693 N N . PRO A 1 87 ? -13.684 26.206 21.189 1.00 82.44 87 PRO A N 1
ATOM 694 C CA . PRO A 1 87 ? -14.992 25.586 20.997 1.00 82.44 87 PRO A CA 1
ATOM 695 C C . PRO A 1 87 ? -15.678 26.125 19.731 1.00 82.44 87 PRO A C 1
ATOM 697 O O . PRO A 1 87 ? -15.532 27.300 19.390 1.00 82.44 87 PRO A O 1
ATOM 700 N N . ILE A 1 88 ? -16.410 25.263 19.016 1.00 80.19 88 ILE A N 1
ATOM 701 C CA . ILE A 1 88 ? -17.074 25.627 17.749 1.00 80.19 88 ILE A CA 1
ATOM 702 C C . ILE A 1 88 ? -18.172 26.678 17.964 1.00 80.19 88 ILE A C 1
ATOM 704 O O . ILE A 1 88 ? -18.490 27.446 17.059 1.00 80.19 88 ILE A O 1
ATOM 708 N N . GLU A 1 89 ? -18.701 26.743 19.184 1.00 83.81 89 GLU A N 1
ATOM 709 C CA . GLU A 1 89 ? -19.684 27.704 19.672 1.00 83.81 89 GLU A CA 1
ATOM 710 C C . GLU A 1 89 ? -19.249 29.156 19.434 1.00 83.81 89 GLU A C 1
ATOM 712 O O . GLU A 1 89 ? -20.079 29.988 19.086 1.00 83.81 89 GLU A O 1
ATOM 717 N N . GLU A 1 90 ? -17.950 29.453 19.522 1.00 80.50 90 GLU A N 1
ATOM 718 C CA . GLU A 1 90 ? -17.410 30.803 19.304 1.00 80.50 90 GLU A CA 1
ATOM 719 C C . GLU A 1 90 ? -17.609 31.309 17.866 1.00 80.50 90 GLU A C 1
ATOM 721 O O . GLU A 1 90 ? -17.679 32.509 17.620 1.00 80.50 90 GLU A O 1
ATOM 726 N N . TYR A 1 91 ? -17.729 30.400 16.900 1.00 80.94 91 TYR A N 1
ATOM 727 C CA . TYR A 1 91 ? -17.879 30.741 15.486 1.00 80.94 91 TYR A CA 1
ATOM 728 C C . TYR A 1 91 ? -19.340 30.725 15.023 1.00 80.94 91 TYR A C 1
ATOM 730 O O . TYR A 1 91 ? -19.612 31.068 13.872 1.00 80.94 91 TYR A O 1
ATOM 738 N N . GLN A 1 92 ? -20.289 30.348 15.890 1.00 82.75 92 GLN A N 1
ATOM 739 C CA . GLN A 1 92 ? -21.713 30.298 15.537 1.00 82.75 92 GLN A CA 1
ATOM 740 C C . GLN A 1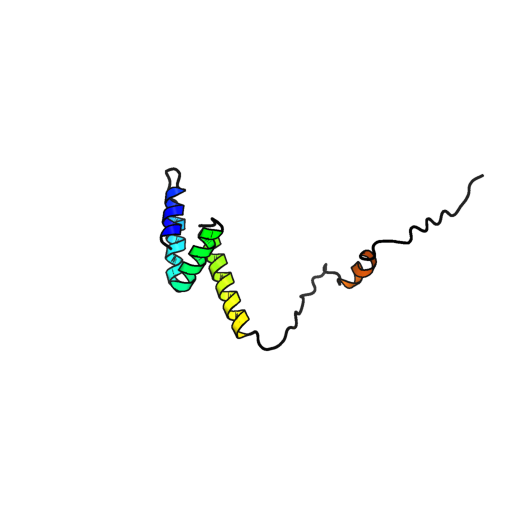 92 ? -22.260 31.676 15.153 1.00 82.75 92 GLN A C 1
ATOM 742 O O . GLN A 1 92 ? -23.065 31.779 14.231 1.00 82.75 92 GLN A O 1
ATOM 747 N N . GLU A 1 93 ? -21.765 32.736 15.790 1.00 75.12 93 GLU A N 1
ATOM 748 C CA . GLU A 1 93 ? -22.153 34.120 15.494 1.00 75.12 93 GLU A CA 1
ATOM 749 C C . GLU A 1 93 ? -21.706 34.569 14.092 1.00 75.12 93 GLU A C 1
ATOM 751 O O . GLU A 1 93 ? -22.386 35.358 13.442 1.00 75.12 93 GLU A O 1
ATOM 756 N N . LEU A 1 94 ? -20.600 34.014 13.584 1.00 76.31 94 LEU A N 1
ATOM 757 C CA . LEU A 1 94 ? -20.055 34.323 12.257 1.00 76.31 94 LEU A CA 1
ATOM 758 C C . LEU A 1 94 ? -20.750 33.552 11.128 1.00 76.31 94 LEU A C 1
ATOM 760 O O . LEU A 1 94 ? -20.577 33.883 9.956 1.00 76.31 94 LEU A O 1
ATOM 764 N N . LEU A 1 95 ? -21.515 32.511 11.467 1.00 71.88 95 LEU A N 1
ATOM 765 C CA . LEU A 1 95 ? -22.251 31.691 10.505 1.00 71.88 95 LEU A CA 1
ATOM 766 C C . LEU A 1 95 ? -23.587 32.314 10.089 1.00 71.88 95 LEU A C 1
ATOM 768 O O . LEU A 1 95 ? -24.227 31.776 9.188 1.00 71.88 95 LEU A O 1
ATOM 772 N N . ILE A 1 96 ? -24.006 33.426 10.704 1.00 72.44 96 ILE A N 1
ATOM 773 C CA . ILE A 1 96 ? -25.200 34.173 10.297 1.00 72.44 96 ILE A CA 1
ATOM 774 C C . ILE A 1 96 ? -24.840 35.003 9.052 1.00 72.44 96 ILE A C 1
ATOM 776 O O . ILE A 1 96 ? -24.121 35.998 9.167 1.00 72.44 96 ILE A O 1
ATOM 780 N N . PRO A 1 97 ? -25.320 34.648 7.845 1.00 60.75 97 PRO A N 1
ATOM 781 C CA . PRO A 1 97 ? -25.080 35.449 6.665 1.00 60.75 97 PRO A CA 1
ATOM 782 C C . PRO A 1 97 ? -26.145 36.548 6.622 1.00 60.75 97 PRO A C 1
ATOM 784 O O . PRO A 1 97 ? -27.252 36.334 6.134 1.00 60.75 97 PRO A O 1
ATOM 787 N N . GLY A 1 98 ? -25.796 37.730 7.129 1.00 60.22 98 GLY A N 1
ATOM 788 C CA . GLY A 1 98 ? -26.495 38.972 6.806 1.00 60.22 98 GLY A CA 1
ATOM 789 C C . GLY A 1 98 ? -27.104 39.718 7.989 1.00 60.22 98 GLY A C 1
ATOM 790 O O . GLY A 1 98 ? -28.073 39.271 8.595 1.00 60.22 98 GLY A O 1
ATOM 791 N N . GLY A 1 99 ? -26.595 40.937 8.187 1.00 55.31 99 GLY A N 1
ATOM 792 C CA . GLY A 1 99 ? -27.353 42.050 8.749 1.00 55.31 99 GLY A CA 1
ATOM 793 C C . GLY A 1 99 ? -26.847 42.548 10.094 1.00 55.31 99 GLY A C 1
ATOM 794 O O . GLY A 1 99 ? -27.359 42.120 11.119 1.00 55.31 99 GLY A O 1
ATOM 795 N N . ASN A 1 100 ? -25.868 43.460 10.072 1.00 55.28 100 ASN A N 1
ATOM 796 C CA . ASN A 1 100 ? -25.889 44.731 10.814 1.00 55.28 100 ASN A CA 1
ATOM 797 C C . ASN A 1 100 ? -24.615 45.533 10.493 1.00 55.28 100 ASN A C 1
ATOM 799 O O . ASN A 1 100 ? -23.751 45.731 11.343 1.00 55.28 100 ASN A O 1
ATOM 803 N N . ASP A 1 101 ? -24.515 46.022 9.253 1.00 53.03 101 ASP A N 1
ATOM 804 C CA . ASP A 1 101 ? -23.675 47.186 8.949 1.00 53.03 101 ASP A CA 1
ATOM 805 C C . ASP A 1 101 ? -24.385 48.447 9.476 1.00 53.03 101 ASP A C 1
ATOM 807 O O . ASP A 1 101 ? -24.897 49.268 8.717 1.00 53.03 101 ASP A O 1
ATOM 811 N N . GLU A 1 102 ? -24.455 48.602 10.799 1.00 50.34 102 GLU A N 1
ATOM 812 C CA . GLU A 1 102 ? -24.692 49.914 11.404 1.00 50.34 102 GLU A CA 1
ATOM 813 C C . GLU A 1 102 ? -23.346 50.642 11.486 1.00 50.34 102 GLU A C 1
ATOM 815 O O . GLU A 1 102 ? -22.655 50.635 12.507 1.00 50.34 102 GLU A O 1
ATOM 820 N N . TYR A 1 103 ? -22.961 51.291 10.382 1.00 54.12 103 TYR A N 1
ATOM 821 C CA . TYR A 1 103 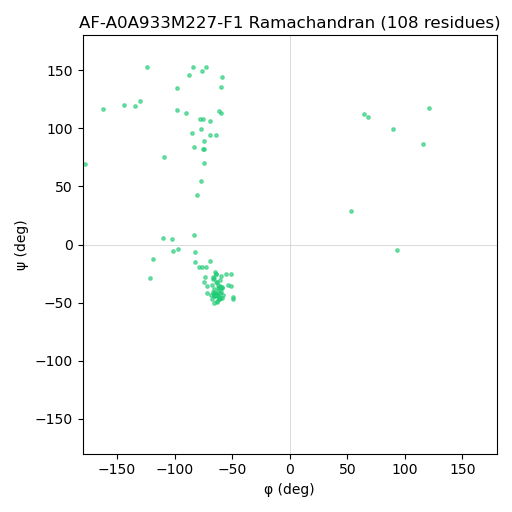? -21.938 52.334 10.410 1.00 54.12 103 TYR A CA 1
ATOM 822 C C . TYR A 1 103 ? -22.459 53.507 11.245 1.00 54.12 103 TYR A C 1
ATOM 824 O O . TYR A 1 103 ? -23.178 54.392 10.781 1.00 54.12 103 TYR A O 1
ATOM 832 N N . ARG A 1 104 ? -22.091 53.486 12.524 1.00 43.97 104 ARG A N 1
ATOM 833 C CA . ARG A 1 104 ? -22.190 54.605 13.453 1.00 43.97 104 ARG A CA 1
ATOM 834 C C . ARG A 1 104 ? -21.086 55.614 13.128 1.00 43.97 104 ARG A C 1
ATOM 836 O O . ARG A 1 104 ? -20.055 55.622 13.793 1.00 43.97 104 ARG A O 1
ATOM 843 N N . ASP A 1 105 ? -21.310 56.482 12.145 1.00 45.31 105 ASP A N 1
ATOM 844 C CA . ASP A 1 105 ? -20.495 57.692 12.002 1.00 45.31 105 ASP A CA 1
ATOM 845 C C . ASP A 1 105 ? -20.943 58.727 13.039 1.00 45.31 105 ASP A C 1
ATOM 847 O O . ASP A 1 105 ? -21.950 59.425 12.903 1.00 45.31 105 ASP A O 1
ATOM 851 N N . GLY A 1 106 ? -20.186 58.787 14.132 1.00 52.12 106 GLY A N 1
ATOM 852 C CA . GLY A 1 106 ? -20.186 59.909 15.053 1.00 52.12 106 GLY A CA 1
ATOM 853 C C . GLY A 1 106 ? -19.024 60.856 14.752 1.00 52.12 106 GLY A C 1
ATOM 854 O O . GLY A 1 106 ? -17.884 60.419 14.670 1.00 52.12 106 GLY A O 1
ATOM 855 N N . GLN A 1 107 ? -19.347 62.153 14.746 1.00 46.19 107 GLN A N 1
ATOM 856 C CA . GLN A 1 107 ? -18.484 63.310 15.042 1.00 46.19 107 GLN A CA 1
ATOM 857 C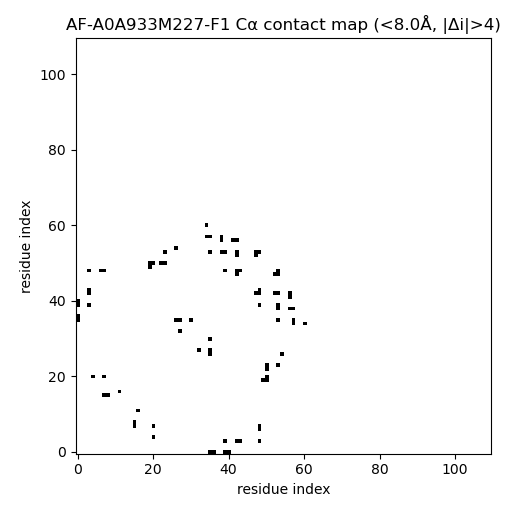 C . GLN A 1 107 ? -17.683 63.994 13.906 1.00 46.19 107 GLN A C 1
ATOM 859 O O . GLN A 1 107 ? -16.565 63.632 13.574 1.00 46.19 107 GLN A O 1
ATOM 864 N N . GLN A 1 108 ? -18.277 65.109 13.449 1.00 43.81 108 GLN A N 1
ATOM 865 C CA . GLN A 1 108 ? -17.802 66.502 13.604 1.00 43.81 108 GLN A CA 1
ATOM 866 C C . GLN A 1 108 ? -16.484 66.951 12.939 1.00 43.81 108 GLN A C 1
ATOM 868 O O . GLN A 1 108 ? -15.419 66.673 13.467 1.00 43.81 108 GLN A O 1
ATOM 873 N N . THR A 1 109 ? -16.583 67.845 11.941 1.00 36.69 109 THR A N 1
ATOM 874 C CA . THR A 1 109 ? -15.798 69.103 11.861 1.00 36.69 109 THR A CA 1
ATOM 875 C C . THR A 1 109 ? -16.442 70.094 10.876 1.00 36.69 109 THR A C 1
ATOM 877 O O . THR A 1 109 ? -16.483 69.817 9.677 1.00 36.69 109 THR A O 1
ATOM 880 N N . ALA A 1 110 ? -16.885 71.251 11.371 1.00 43.44 110 ALA A N 1
ATOM 881 C CA . ALA A 1 110 ? -16.855 72.547 10.685 1.00 43.44 110 ALA A CA 1
ATOM 882 C C . ALA A 1 110 ? -16.836 73.649 11.751 1.00 43.44 110 ALA A C 1
ATOM 884 O O . ALA A 1 110 ? -17.634 73.527 12.710 1.00 43.44 110 ALA A O 1
#

Solvent-accessible surface area (backbone atoms only — not comparable to full-atom values): 7089 Å² total; per-residue (Å²): 88,68,68,52,53,54,52,54,55,72,66,29,89,86,54,75,68,57,68,49,55,53,49,49,61,55,44,62,81,81,46,53,73,67,56,50,37,52,23,40,50,53,22,59,77,69,71,37,77,46,45,67,51,34,49,53,44,43,51,54,52,52,51,55,52,59,50,63,78,54,70,85,70,78,89,77,87,79,73,83,82,47,100,85,63,74,67,72,72,79,50,55,76,73,68,61,89,78,90,80,90,74,81,79,85,77,81,89,88,131

Nearest PDB structures (foldseek):
  8esz-assembly1_AM  TM=3.241E-01  e=8.354E+00  Drosophila melanogaster

Foldseek 3Di:
DVVLQVLQVVPPPPDRPVVFVVLLVCCVVPDPPVLLVVLCVVCVVVVNSGSVSSVVSSVVVVVVVVCVVVPPDDDDPPPDDDPPDDDPVVCPVVPDPDDDPPPPDDDDDD

Secondary structure (DSSP, 8-state):
-HHHHHHHHHH-SS---HHHHHHHHGGGGTS-HHHHHHHHHHHHHTT--SHHHHHHHHHHHHHHHHHHHHTTS---------TT---GGGGGGGG--S------------